Protein AF-A0A3C0UAW3-F1 (afdb_monomer_lite)

Structure (mmCIF, N/CA/C/O backbone):
data_AF-A0A3C0UAW3-F1
#
_entry.id   AF-A0A3C0UAW3-F1
#
loop_
_atom_site.group_PDB
_atom_site.id
_atom_site.type_symbol
_atom_site.label_atom_id
_atom_site.label_alt_id
_atom_site.label_comp_id
_atom_site.label_asym_id
_atom_site.label_entity_id
_atom_site.label_seq_id
_atom_site.pdbx_PDB_ins_code
_atom_site.Cartn_x
_atom_site.Cartn_y
_atom_site.Cartn_z
_atom_site.occupancy
_atom_site.B_iso_or_equiv
_atom_site.auth_seq_id
_atom_site.auth_comp_id
_atom_site.auth_asym_id
_atom_site.auth_atom_id
_atom_site.pdbx_PDB_model_num
ATOM 1 N N . PRO A 1 1 ? -1.128 -15.071 -11.058 1.00 87.25 1 PRO A N 1
ATOM 2 C CA . PRO A 1 1 ? -0.687 -14.718 -9.686 1.00 87.25 1 PRO A CA 1
ATOM 3 C C . PRO A 1 1 ? 0.790 -14.318 -9.731 1.00 87.25 1 PRO A C 1
ATOM 5 O O . PRO A 1 1 ? 1.499 -14.846 -10.584 1.00 87.25 1 PRO A O 1
ATOM 8 N N . LEU A 1 2 ? 1.232 -13.378 -8.890 1.00 90.88 2 LEU A N 1
ATOM 9 C CA . LEU A 1 2 ? 2.586 -12.819 -8.939 1.00 90.88 2 LEU A CA 1
ATOM 10 C C . LEU A 1 2 ? 3.262 -12.911 -7.567 1.00 90.88 2 LEU A C 1
ATOM 12 O O . LEU A 1 2 ? 2.786 -12.301 -6.618 1.00 90.88 2 LEU A O 1
ATOM 16 N N . GLN A 1 3 ? 4.352 -13.674 -7.481 1.00 95.44 3 GLN A N 1
ATOM 17 C CA . GLN A 1 3 ? 5.133 -13.875 -6.259 1.00 95.44 3 GLN A CA 1
ATOM 18 C C . GLN A 1 3 ? 6.208 -12.792 -6.096 1.00 95.44 3 GLN A C 1
ATOM 20 O O . GLN A 1 3 ? 6.799 -12.339 -7.075 1.00 95.44 3 GLN A O 1
ATOM 25 N N . GLY A 1 4 ? 6.529 -12.440 -4.849 1.00 94.06 4 GLY A N 1
ATOM 26 C CA . GLY A 1 4 ? 7.709 -11.635 -4.514 1.00 94.06 4 GLY A CA 1
ATOM 27 C C . GLY A 1 4 ? 7.480 -10.127 -4.379 1.00 94.06 4 GLY A C 1
ATOM 28 O O . GLY A 1 4 ? 8.418 -9.419 -4.017 1.00 94.06 4 GLY A O 1
ATOM 29 N N . ALA A 1 5 ? 6.257 -9.638 -4.595 1.00 94.12 5 ALA A N 1
ATOM 30 C CA . ALA A 1 5 ? 5.854 -8.277 -4.229 1.00 94.12 5 ALA A CA 1
ATOM 31 C C . ALA A 1 5 ? 5.741 -8.182 -2.705 1.00 94.12 5 ALA A C 1
ATOM 33 O O . ALA A 1 5 ? 5.042 -9.006 -2.108 1.00 94.12 5 ALA A O 1
ATOM 34 N N . THR A 1 6 ? 6.382 -7.199 -2.076 1.00 95.00 6 THR A N 1
ATOM 35 C CA . THR A 1 6 ? 6.258 -6.948 -0.633 1.00 95.00 6 THR A CA 1
ATOM 36 C C . THR A 1 6 ? 5.399 -5.723 -0.389 1.00 95.00 6 THR A C 1
ATOM 38 O O . THR A 1 6 ? 5.645 -4.654 -0.946 1.00 95.00 6 THR A O 1
ATOM 41 N N . PHE A 1 7 ? 4.426 -5.882 0.502 1.00 95.44 7 PHE A N 1
ATOM 42 C CA . PHE A 1 7 ? 3.576 -4.810 0.984 1.00 95.44 7 PHE A CA 1
ATOM 43 C C . PHE A 1 7 ? 3.812 -4.584 2.471 1.00 95.44 7 PHE A C 1
ATOM 45 O O . PHE A 1 7 ? 3.969 -5.540 3.230 1.00 95.44 7 PHE A O 1
ATOM 52 N N . THR A 1 8 ? 3.785 -3.330 2.895 1.00 95.56 8 THR A N 1
ATOM 53 C CA . THR A 1 8 ? 3.832 -2.924 4.300 1.00 95.56 8 THR A CA 1
ATOM 54 C C . THR A 1 8 ? 2.525 -2.235 4.656 1.00 95.56 8 THR A C 1
ATOM 56 O O . THR A 1 8 ? 2.030 -1.400 3.896 1.00 95.56 8 THR A O 1
ATOM 59 N N . LEU A 1 9 ? 1.953 -2.604 5.800 1.00 96.75 9 LEU A N 1
ATOM 60 C CA . LEU A 1 9 ? 0.720 -2.017 6.308 1.00 96.75 9 LEU A CA 1
ATOM 61 C C . LEU A 1 9 ? 1.043 -1.073 7.464 1.00 96.75 9 LEU A C 1
ATOM 63 O O . LEU A 1 9 ? 1.718 -1.461 8.414 1.00 96.75 9 LEU A O 1
ATOM 67 N N . TYR A 1 10 ? 0.521 0.144 7.410 1.00 95.94 10 TYR A N 1
ATOM 68 C CA . TYR A 1 10 ? 0.622 1.135 8.474 1.00 95.94 10 TYR A CA 1
ATOM 69 C C . TYR A 1 10 ? -0.767 1.424 9.032 1.00 95.94 10 TYR A C 1
ATOM 71 O O . TYR A 1 10 ? -1.730 1.512 8.276 1.00 95.94 10 TYR A O 1
ATOM 79 N N . GLN A 1 11 ? -0.877 1.582 10.345 1.00 96.25 11 GLN A N 1
ATOM 80 C CA . GLN A 1 11 ? -2.103 1.968 11.036 1.00 96.25 11 GLN A CA 1
ATOM 81 C C . GLN A 1 11 ? -2.014 3.438 11.443 1.00 96.25 11 GLN A C 1
ATOM 83 O O . GLN A 1 11 ? -1.003 3.856 12.013 1.00 96.25 11 GLN A O 1
ATOM 88 N N . ALA A 1 12 ? -3.060 4.208 11.153 1.00 96.25 12 ALA A N 1
ATOM 89 C CA . ALA A 1 12 ? -3.165 5.589 11.600 1.00 96.25 12 ALA A CA 1
ATOM 90 C C . ALA A 1 12 ? -3.316 5.635 13.128 1.00 96.25 12 ALA A C 1
ATOM 92 O O . ALA A 1 12 ? -4.069 4.848 13.706 1.00 96.25 12 ALA A O 1
ATOM 93 N N . THR A 1 13 ? -2.613 6.557 13.775 1.00 94.88 13 THR A N 1
ATOM 94 C CA . THR A 1 13 ? -2.757 6.846 15.206 1.00 94.88 13 THR A CA 1
ATOM 95 C C . THR A 1 13 ? -3.794 7.950 15.429 1.00 94.88 13 THR A C 1
ATOM 97 O O . THR A 1 13 ? -4.236 8.609 14.485 1.00 94.88 13 THR A O 1
ATOM 100 N N . ASP A 1 14 ? -4.121 8.224 16.692 1.00 93.69 14 ASP A N 1
ATOM 101 C CA . ASP A 1 14 ? -5.009 9.333 17.070 1.00 93.69 14 ASP A CA 1
ATOM 102 C C . ASP A 1 14 ? -4.453 10.717 16.689 1.00 93.69 14 ASP A C 1
ATOM 104 O O . ASP A 1 14 ? -5.196 11.694 16.625 1.00 93.69 14 ASP A O 1
ATOM 108 N N . ALA A 1 15 ? -3.148 10.818 16.413 1.00 93.44 15 ALA A N 1
ATOM 109 C CA . ALA A 1 15 ? -2.528 12.050 15.937 1.00 93.44 15 ALA A CA 1
ATOM 110 C C . ALA A 1 15 ? -2.719 12.283 14.427 1.00 93.44 15 ALA A C 1
ATOM 112 O O . ALA A 1 15 ? -2.449 13.386 13.956 1.00 93.44 15 ALA A O 1
ATOM 113 N N . CYS A 1 16 ? -3.160 11.272 13.668 1.00 93.62 16 CYS A N 1
ATOM 114 C CA . CYS A 1 16 ? -3.371 11.378 12.227 1.00 93.62 16 CYS A CA 1
ATOM 115 C C . CYS A 1 16 ? -4.748 11.980 11.918 1.00 93.62 16 CYS A C 1
ATOM 117 O O . CYS A 1 16 ? -5.787 11.310 11.967 1.00 93.62 16 CYS A O 1
ATOM 119 N N . ASP A 1 17 ? -4.747 13.261 11.568 1.00 94.12 17 ASP A N 1
ATOM 120 C CA . ASP A 1 17 ? -5.926 13.988 11.112 1.00 94.12 17 ASP A CA 1
ATOM 121 C C . ASP A 1 17 ? -6.300 13.656 9.649 1.00 94.12 17 ASP A C 1
ATOM 123 O O . ASP A 1 17 ? -5.778 12.731 9.018 1.00 94.12 17 ASP A O 1
ATOM 127 N N . SER A 1 18 ? -7.260 14.394 9.091 1.00 91.62 18 SER A N 1
ATOM 128 C CA . SER A 1 18 ? -7.692 14.215 7.701 1.00 91.62 18 SER A CA 1
ATOM 129 C C . SER A 1 18 ? -6.594 14.536 6.684 1.00 91.62 18 SER A C 1
ATOM 131 O O . SER A 1 18 ? -6.521 13.869 5.651 1.00 91.62 18 SER A O 1
ATOM 133 N N . ALA A 1 19 ? -5.727 15.511 6.969 1.00 91.56 19 ALA A N 1
ATOM 134 C CA . ALA A 1 19 ? -4.623 15.876 6.089 1.00 91.56 19 ALA A CA 1
ATOM 135 C C . ALA A 1 19 ? -3.580 14.752 6.035 1.00 91.56 19 ALA A C 1
ATOM 137 O O . ALA A 1 19 ? -3.178 14.329 4.949 1.00 91.56 19 ALA A O 1
ATOM 138 N N . CYS A 1 20 ? -3.229 14.196 7.195 1.00 91.00 20 CYS A N 1
ATOM 139 C CA . CYS A 1 20 ? -2.370 13.024 7.312 1.00 91.00 20 CYS A CA 1
ATOM 140 C C . CYS A 1 20 ? -2.910 11.818 6.521 1.00 91.00 20 CYS A C 1
ATOM 142 O O . CYS A 1 20 ? -2.163 11.178 5.778 1.00 91.00 20 CYS A O 1
ATOM 144 N N . LYS A 1 21 ? -4.215 11.525 6.617 1.00 92.06 21 LYS A N 1
ATOM 145 C CA . LYS A 1 21 ? -4.853 10.408 5.887 1.00 92.06 21 LYS A CA 1
ATOM 146 C C . LYS A 1 21 ? -4.898 10.623 4.372 1.00 92.06 21 LYS A C 1
ATOM 148 O O . LYS A 1 21 ? -4.935 9.648 3.624 1.00 92.06 21 LYS A O 1
ATOM 153 N N . ALA A 1 22 ? -4.894 11.870 3.908 1.00 91.50 22 ALA A N 1
ATOM 154 C CA . ALA A 1 22 ? -4.894 12.197 2.484 1.00 91.50 22 ALA A CA 1
ATOM 155 C C . ALA A 1 22 ? -3.494 12.129 1.847 1.00 91.50 22 ALA A C 1
ATOM 157 O O . ALA A 1 22 ? -3.387 11.877 0.647 1.00 91.50 22 ALA A O 1
ATOM 158 N N . ALA A 1 23 ? -2.434 12.343 2.631 1.00 91.38 23 ALA A N 1
ATOM 159 C CA . ALA A 1 23 ? -1.058 12.394 2.146 1.00 91.38 23 ALA A CA 1
ATOM 160 C C . ALA A 1 23 ? -0.410 10.996 2.028 1.00 91.38 23 ALA A C 1
ATOM 162 O O . ALA A 1 23 ? -0.796 10.071 2.751 1.00 91.38 23 ALA A O 1
ATOM 163 N N . PRO A 1 24 ? 0.583 10.804 1.138 1.00 91.25 24 PRO A N 1
ATOM 164 C CA . PRO A 1 24 ? 1.440 9.616 1.118 1.00 91.25 24 PRO A CA 1
ATOM 165 C C . PRO A 1 24 ? 2.198 9.436 2.441 1.00 91.25 24 PRO A C 1
ATOM 167 O O . PRO A 1 24 ? 2.669 10.411 3.021 1.00 91.25 24 PRO A O 1
ATOM 170 N N . VAL A 1 25 ? 2.349 8.192 2.899 1.00 90.94 25 VAL A N 1
ATOM 171 C CA . VAL A 1 25 ? 3.246 7.867 4.018 1.00 90.94 25 VAL A CA 1
ATOM 172 C C . VAL A 1 25 ? 4.683 7.916 3.518 1.00 90.94 25 VAL A C 1
ATOM 174 O O . VAL A 1 25 ? 4.994 7.353 2.465 1.00 90.94 25 VAL A O 1
ATOM 177 N N . ASP A 1 26 ? 5.558 8.557 4.289 1.00 87.19 26 ASP A N 1
ATOM 178 C CA . ASP A 1 26 ? 6.998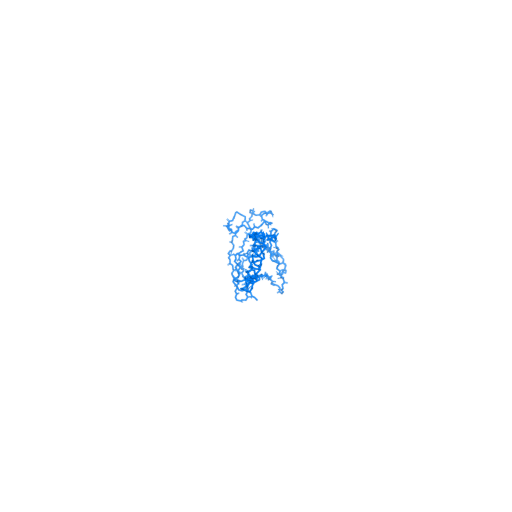 8.494 4.073 1.00 87.19 26 ASP A CA 1
ATOM 179 C C . ASP A 1 26 ? 7.537 7.145 4.569 1.00 87.19 26 ASP A C 1
ATOM 181 O O . ASP A 1 26 ? 7.668 6.895 5.766 1.00 87.19 26 ASP A O 1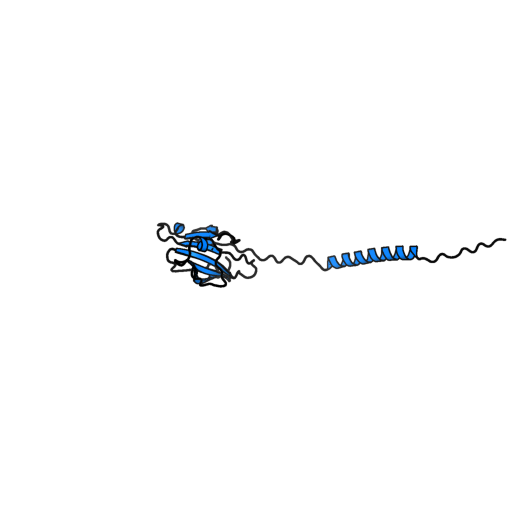
ATOM 185 N N . THR A 1 27 ? 7.865 6.253 3.636 1.00 83.56 27 THR A N 1
ATOM 186 C CA . THR A 1 27 ? 8.378 4.915 3.958 1.00 83.56 27 THR A CA 1
ATOM 187 C C . THR A 1 27 ? 9.790 4.920 4.542 1.00 83.56 27 THR A C 1
ATOM 189 O O . THR A 1 27 ? 10.220 3.893 5.064 1.00 83.56 27 THR A O 1
ATOM 192 N N . SER A 1 28 ? 10.523 6.036 4.459 1.00 81.88 28 SER A N 1
ATOM 193 C CA . SER A 1 28 ? 11.838 6.170 5.098 1.00 81.88 28 SER A CA 1
ATOM 194 C C . SER A 1 28 ? 11.733 6.367 6.615 1.00 81.88 28 SER A C 1
ATOM 196 O O . SER A 1 28 ? 12.669 6.034 7.342 1.00 81.88 28 SER A O 1
ATOM 198 N N . ASN A 1 29 ? 10.569 6.818 7.099 1.00 76.31 29 ASN A N 1
ATOM 199 C CA . ASN A 1 29 ? 10.257 6.964 8.515 1.00 76.31 29 ASN A CA 1
ATOM 200 C C . ASN A 1 29 ? 8.979 6.178 8.882 1.00 76.31 29 ASN A C 1
ATOM 202 O O . ASN A 1 29 ? 7.891 6.747 8.969 1.00 76.31 29 ASN A O 1
ATOM 206 N N . PRO A 1 30 ? 9.089 4.855 9.105 1.00 64.69 30 PRO A N 1
ATOM 207 C CA . PRO A 1 30 ? 7.934 3.961 9.210 1.00 64.69 30 PRO A CA 1
ATOM 208 C C . PRO A 1 30 ? 7.122 4.088 10.511 1.00 64.69 30 PRO A C 1
ATOM 210 O O . PRO A 1 30 ? 6.069 3.455 10.627 1.00 64.69 30 PRO A O 1
ATOM 213 N N . SER A 1 31 ? 7.608 4.872 11.475 1.00 70.38 31 SER A N 1
ATOM 214 C CA . SER A 1 31 ? 6.934 5.155 12.742 1.00 70.38 31 SER A CA 1
ATOM 215 C C . SER A 1 31 ? 6.974 6.657 12.998 1.00 70.38 31 SER A C 1
ATOM 217 O O . SER A 1 31 ? 7.809 7.154 13.756 1.00 70.38 31 SER A O 1
ATOM 219 N N . SER A 1 32 ? 6.088 7.388 12.325 1.00 82.12 32 SER A N 1
ATOM 220 C CA . SER A 1 32 ? 5.844 8.790 12.654 1.00 82.12 32 SER A CA 1
ATOM 221 C C . SER A 1 32 ? 4.881 8.881 13.840 1.00 82.12 32 SER A C 1
ATOM 223 O O . SER A 1 32 ? 4.335 7.882 14.312 1.00 82.12 32 SER A O 1
ATOM 225 N N . LYS A 1 33 ? 4.640 10.094 14.334 1.00 87.62 33 LYS A N 1
ATOM 226 C CA . LYS A 1 33 ? 3.619 10.320 15.363 1.00 87.62 33 LYS A CA 1
ATOM 227 C C . LYS A 1 33 ? 2.231 9.865 14.878 1.00 87.62 33 LYS A C 1
ATOM 229 O O . LYS A 1 33 ? 1.408 9.440 15.683 1.00 87.62 33 LYS A O 1
ATOM 234 N N . GLU A 1 34 ? 1.990 9.940 13.575 1.00 93.44 34 GLU A N 1
ATOM 235 C CA . GLU A 1 34 ? 0.713 9.712 12.905 1.00 93.44 34 GLU A CA 1
ATOM 236 C C . GLU A 1 34 ? 0.523 8.284 12.371 1.00 93.44 34 GLU A C 1
ATOM 238 O O . GLU A 1 34 ? -0.614 7.839 12.220 1.00 93.44 34 GLU A O 1
ATOM 243 N N . TRP A 1 35 ? 1.605 7.550 12.097 1.00 94.44 35 TRP A N 1
ATOM 244 C CA . TRP A 1 35 ? 1.547 6.212 11.504 1.00 94.44 35 TRP A CA 1
ATOM 245 C C . TRP A 1 35 ? 2.403 5.211 12.269 1.00 94.44 35 TRP A C 1
ATOM 247 O O . TRP A 1 35 ? 3.577 5.452 12.528 1.00 94.44 35 TRP A O 1
ATOM 257 N N . THR A 1 36 ? 1.829 4.045 12.564 1.00 93.19 36 THR A N 1
ATOM 258 C CA . THR A 1 36 ? 2.545 2.902 13.148 1.00 93.19 36 THR A CA 1
ATOM 259 C C . THR A 1 36 ? 2.608 1.750 12.153 1.00 93.19 36 THR A C 1
ATOM 261 O O . THR A 1 36 ? 1.567 1.270 11.702 1.00 93.19 36 THR A O 1
ATOM 264 N N . SER A 1 37 ? 3.804 1.247 11.841 1.00 93.94 37 SER A N 1
ATOM 265 C CA . SER A 1 37 ? 3.947 0.032 11.029 1.00 93.94 37 SER A CA 1
ATOM 266 C C . SER A 1 37 ? 3.361 -1.202 11.732 1.00 93.94 37 SER A C 1
ATOM 268 O O . SER A 1 37 ? 3.660 -1.484 12.893 1.00 93.94 37 SER A O 1
ATOM 270 N N . LYS A 1 38 ? 2.535 -1.962 11.010 1.00 94.62 38 LYS A N 1
ATOM 271 C CA . LYS A 1 38 ? 1.958 -3.255 11.421 1.00 94.62 38 LYS A CA 1
ATOM 272 C C . LYS A 1 38 ? 2.712 -4.449 10.836 1.00 94.62 38 LYS A C 1
ATOM 274 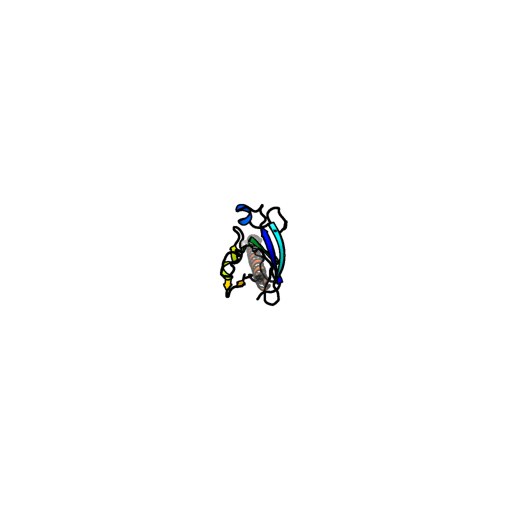O O . LYS A 1 38 ? 2.305 -5.587 11.048 1.00 94.62 38 LYS A O 1
ATOM 279 N N . GLY A 1 39 ? 3.812 -4.192 10.130 1.00 93.94 39 GLY A N 1
ATOM 280 C CA . GLY A 1 39 ? 4.654 -5.206 9.509 1.00 93.94 39 GLY A CA 1
ATOM 281 C C . GLY A 1 39 ? 4.473 -5.311 7.997 1.00 93.94 39 GLY A C 1
ATOM 282 O O . GLY A 1 39 ? 3.682 -4.596 7.376 1.00 93.94 39 GLY A O 1
ATOM 283 N N . SER A 1 40 ? 5.252 -6.220 7.414 1.00 96.00 40 SER A N 1
ATOM 284 C CA . SER A 1 40 ? 5.319 -6.454 5.974 1.00 96.00 40 SER A CA 1
ATOM 285 C C . SER A 1 40 ? 4.917 -7.882 5.626 1.00 96.00 40 SER A C 1
ATOM 287 O O . SER A 1 40 ? 5.210 -8.817 6.369 1.00 96.00 40 SER A O 1
ATOM 289 N N . SER A 1 41 ? 4.295 -8.050 4.465 1.00 97.25 41 SER A N 1
ATOM 290 C CA . SER A 1 41 ? 3.878 -9.334 3.908 1.00 97.25 41 SER A CA 1
ATOM 291 C C . SER A 1 41 ? 4.352 -9.418 2.460 1.00 97.25 41 SER A C 1
ATOM 293 O O . SER A 1 41 ? 4.169 -8.475 1.691 1.00 97.25 41 SER A O 1
ATOM 295 N N . THR A 1 42 ? 5.001 -10.522 2.092 1.00 96.81 42 THR A N 1
ATOM 296 C CA . THR A 1 42 ? 5.451 -10.765 0.713 1.00 96.81 42 THR A CA 1
ATOM 297 C C . THR A 1 42 ? 4.524 -11.769 0.053 1.00 96.81 42 THR A C 1
ATOM 299 O O . THR A 1 42 ? 4.185 -12.780 0.664 1.00 96.81 42 THR A O 1
ATOM 302 N N . SER A 1 43 ? 4.118 -11.477 -1.179 1.00 96.25 43 SER A N 1
ATOM 303 C CA . SER A 1 43 ? 3.235 -12.336 -1.962 1.00 96.25 43 SER A CA 1
ATOM 304 C C . SER A 1 43 ? 3.852 -13.717 -2.156 1.00 96.25 43 SER A C 1
ATOM 306 O O . SER A 1 43 ? 5.013 -13.849 -2.557 1.00 96.25 43 SER A O 1
ATOM 308 N N . ASP A 1 44 ? 3.062 -14.738 -1.831 1.00 95.94 44 ASP A N 1
ATOM 309 C CA . ASP A 1 44 ? 3.418 -16.150 -1.960 1.00 95.94 44 ASP A CA 1
ATOM 310 C C . ASP A 1 44 ? 3.349 -16.636 -3.424 1.00 95.94 44 ASP A C 1
ATOM 312 O O . ASP A 1 44 ? 3.149 -15.854 -4.354 1.00 95.94 44 ASP A O 1
ATOM 316 N N . ALA A 1 45 ? 3.539 -17.941 -3.648 1.00 95.56 45 ALA A N 1
ATOM 317 C CA . ALA A 1 45 ? 3.454 -18.545 -4.982 1.00 95.56 45 ALA A CA 1
ATOM 318 C C . ALA A 1 45 ? 2.065 -18.377 -5.637 1.00 95.56 45 ALA A C 1
ATOM 320 O O . ALA A 1 45 ? 1.958 -18.353 -6.863 1.00 95.56 45 ALA A O 1
ATOM 321 N N . ASP A 1 46 ? 1.016 -18.187 -4.831 1.00 94.00 46 ASP A N 1
ATOM 322 C CA . ASP A 1 46 ? -0.340 -17.883 -5.296 1.00 94.00 46 ASP A CA 1
ATOM 323 C C . ASP A 1 46 ? -0.568 -16.373 -5.486 1.00 94.00 46 ASP A C 1
ATOM 325 O O . ASP A 1 46 ? -1.674 -15.946 -5.825 1.00 94.00 46 ASP A O 1
ATOM 329 N N . GLY A 1 47 ? 0.464 -15.550 -5.292 1.00 92.75 47 GLY A N 1
ATOM 330 C CA . GLY A 1 47 ? 0.415 -14.098 -5.407 1.00 92.75 47 GLY A CA 1
ATOM 331 C C . GLY A 1 47 ? -0.367 -13.408 -4.294 1.00 92.75 47 GLY A C 1
ATOM 332 O O . GLY A 1 47 ? -0.874 -12.306 -4.500 1.00 92.75 47 GLY A O 1
ATOM 333 N N . LYS A 1 48 ? -0.514 -14.049 -3.130 1.00 93.75 48 LYS A N 1
ATOM 334 C CA . LYS A 1 48 ? -1.340 -13.546 -2.027 1.00 93.75 48 LYS A CA 1
ATOM 335 C C . LYS A 1 48 ? -0.486 -12.947 -0.923 1.00 93.75 48 LYS A C 1
ATOM 337 O O . LYS A 1 48 ? 0.471 -13.561 -0.461 1.00 93.75 48 LYS A O 1
ATOM 342 N N . VAL A 1 49 ? -0.899 -11.778 -0.442 1.00 94.50 49 VAL A N 1
ATOM 343 C CA . VAL A 1 49 ? -0.424 -11.178 0.811 1.00 94.50 49 VAL A CA 1
ATOM 344 C C . VAL A 1 49 ? -1.507 -11.280 1.875 1.00 94.50 49 VAL A C 1
ATOM 346 O O . VAL A 1 49 ? -2.697 -11.251 1.561 1.00 94.50 49 VAL A O 1
ATOM 349 N N . ARG A 1 50 ? -1.107 -11.439 3.138 1.00 93.62 50 ARG A N 1
ATOM 350 C CA . ARG A 1 50 ? -2.039 -11.591 4.264 1.00 93.62 50 ARG A CA 1
ATOM 351 C C . ARG A 1 50 ? -1.605 -10.728 5.440 1.00 93.62 50 ARG A C 1
ATOM 353 O O . ARG A 1 50 ? -0.442 -10.769 5.839 1.00 93.62 50 ARG A O 1
ATOM 360 N N . PHE A 1 51 ? -2.574 -10.007 5.990 1.00 94.81 51 PHE A N 1
ATOM 361 C CA . PHE A 1 51 ? -2.505 -9.300 7.263 1.00 94.81 51 PHE A CA 1
ATOM 362 C C . PHE A 1 51 ? -3.695 -9.775 8.099 1.00 94.81 51 PHE A C 1
ATOM 364 O O . PHE A 1 51 ? -4.818 -9.818 7.597 1.00 94.81 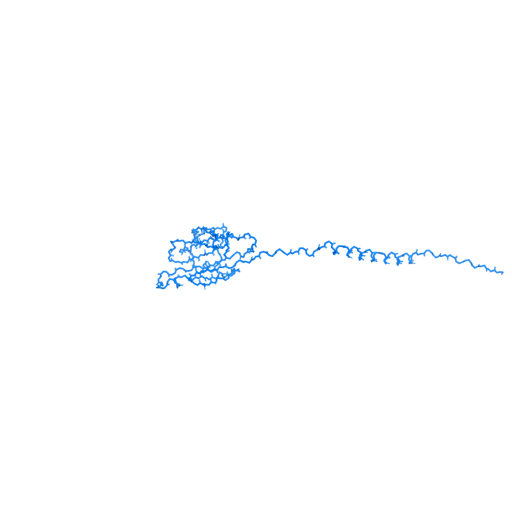51 PHE A O 1
ATOM 371 N N . THR A 1 52 ? -3.450 -10.191 9.337 1.00 93.06 52 THR A N 1
ATOM 372 C CA . THR A 1 52 ? -4.457 -10.811 10.209 1.00 93.06 52 THR A CA 1
ATOM 373 C C . THR A 1 52 ? -4.663 -9.983 11.469 1.00 93.06 52 THR A C 1
ATOM 375 O O . THR A 1 52 ? -3.815 -9.166 11.817 1.00 93.06 52 THR A O 1
ATOM 378 N N . GLU A 1 53 ? -5.790 -10.212 12.151 1.00 91.25 53 GLU A N 1
ATOM 379 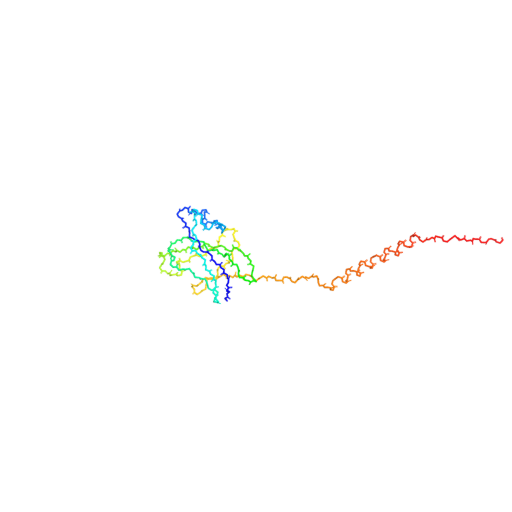C CA . GLU A 1 53 ? -6.086 -9.612 13.464 1.00 91.25 53 GLU A CA 1
ATOM 380 C C . GLU A 1 53 ? -6.068 -8.073 13.452 1.00 91.25 53 GLU A C 1
ATOM 382 O O . GLU A 1 53 ? -5.616 -7.417 14.391 1.00 91.25 53 GLU A O 1
ATOM 387 N N . LEU A 1 54 ? -6.562 -7.483 12.361 1.00 94.25 54 LEU A N 1
ATOM 388 C CA . LEU A 1 54 ? -6.659 -6.036 12.226 1.00 94.25 54 LEU A CA 1
ATOM 389 C C . LEU A 1 54 ? -7.939 -5.526 12.908 1.00 94.25 54 LEU A C 1
ATOM 391 O O . LEU A 1 54 ? -9.033 -5.935 12.508 1.00 94.25 54 LEU A O 1
ATOM 395 N N . PRO A 1 55 ? -7.840 -4.643 13.920 1.00 95.44 55 PRO A N 1
ATOM 396 C CA . PRO A 1 55 ? -9.012 -3.966 14.462 1.00 95.44 55 PRO A CA 1
ATOM 397 C C . PRO A 1 55 ? -9.625 -2.995 13.438 1.00 95.44 55 PRO A C 1
ATOM 399 O O . PRO A 1 55 ? -9.023 -2.670 12.416 1.00 95.44 55 PRO A O 1
ATOM 402 N N . GLY A 1 56 ? -10.830 -2.501 13.729 1.00 96.75 56 GLY A N 1
ATOM 403 C CA . GLY A 1 56 ? -11.431 -1.428 12.938 1.00 96.75 56 GLY A CA 1
ATOM 404 C C . GLY A 1 56 ? -10.580 -0.155 12.991 1.00 96.75 56 GLY A C 1
ATOM 405 O O . GLY A 1 56 ? -10.043 0.191 14.045 1.00 96.75 56 GLY A O 1
ATOM 406 N N . GLY A 1 57 ? -10.444 0.539 11.861 1.00 96.75 57 GLY A N 1
ATOM 407 C CA . GLY A 1 57 ? -9.628 1.748 11.773 1.00 96.75 57 GLY A CA 1
ATOM 408 C C . GLY A 1 57 ? -9.196 2.126 10.358 1.00 96.75 57 GLY A C 1
ATOM 409 O O . GLY A 1 57 ? -9.656 1.563 9.364 1.00 96.75 57 GLY A O 1
ATOM 410 N N . HIS A 1 58 ? -8.290 3.103 10.286 1.00 97.75 58 HIS A N 1
ATOM 411 C CA . HIS A 1 58 ? -7.700 3.585 9.039 1.00 97.75 58 HIS A CA 1
ATOM 412 C C . HIS A 1 58 ? -6.266 3.091 8.894 1.00 97.75 58 HIS A C 1
ATOM 414 O O . HIS A 1 58 ? -5.455 3.188 9.819 1.00 97.75 58 HIS A O 1
ATOM 420 N N . TYR A 1 59 ? -5.951 2.623 7.697 1.00 97.44 59 TYR A N 1
ATOM 421 C CA . TYR A 1 59 ? -4.672 2.039 7.361 1.00 97.44 59 TYR A CA 1
ATOM 422 C C . TYR A 1 59 ? -4.143 2.598 6.048 1.00 97.44 59 TYR A C 1
ATOM 424 O O . TYR A 1 59 ? -4.886 3.097 5.197 1.00 97.44 59 TYR A O 1
ATOM 432 N N . ARG A 1 60 ? -2.833 2.456 5.877 1.00 96.50 60 ARG A N 1
ATOM 433 C CA . ARG A 1 60 ? -2.130 2.691 4.629 1.00 96.50 60 ARG A CA 1
ATOM 434 C C . ARG A 1 60 ? -1.427 1.411 4.208 1.00 96.50 60 ARG A C 1
ATOM 436 O O . ARG A 1 60 ? -0.553 0.923 4.919 1.00 96.50 60 ARG A O 1
ATOM 443 N N . LEU A 1 61 ? -1.800 0.883 3.051 1.00 96.38 61 LEU A N 1
ATOM 444 C CA . LEU A 1 61 ? -1.091 -0.208 2.395 1.00 96.38 61 LEU A CA 1
ATOM 445 C C . LEU A 1 61 ? -0.081 0.390 1.413 1.00 96.38 61 LEU A C 1
ATOM 447 O O . LEU A 1 61 ? -0.447 1.251 0.613 1.00 96.38 61 LEU A O 1
ATOM 451 N N . VAL A 1 62 ? 1.174 -0.048 1.478 1.00 94.56 62 VAL A N 1
ATOM 452 C CA . VAL A 1 62 ? 2.256 0.442 0.615 1.00 94.56 62 VAL A CA 1
ATOM 453 C C . VAL A 1 62 ? 2.971 -0.731 -0.031 1.00 94.56 62 VAL A C 1
ATOM 455 O O . VAL A 1 62 ? 3.400 -1.640 0.675 1.00 94.56 62 VAL A O 1
ATOM 458 N N . GLU A 1 63 ? 3.139 -0.706 -1.350 1.00 93.44 63 GLU A N 1
ATOM 459 C CA . GLU A 1 63 ? 4.017 -1.648 -2.048 1.00 93.44 63 GLU A CA 1
ATOM 460 C C . GLU A 1 63 ? 5.476 -1.199 -1.869 1.00 93.44 63 GLU A C 1
ATOM 462 O O . GLU A 1 63 ? 5.940 -0.251 -2.503 1.00 93.44 63 GLU A O 1
ATOM 467 N N . THR A 1 64 ? 6.199 -1.842 -0.952 1.00 92.56 64 THR A N 1
ATOM 468 C CA . THR A 1 64 ? 7.570 -1.461 -0.572 1.00 92.56 64 THR A CA 1
ATOM 469 C C . THR A 1 64 ? 8.640 -2.170 -1.390 1.00 92.56 64 THR A C 1
ATOM 471 O O . THR A 1 64 ? 9.770 -1.687 -1.470 1.00 92.56 64 THR A O 1
ATOM 474 N N . LYS A 1 65 ? 8.298 -3.289 -2.033 1.00 91.56 65 LYS A N 1
ATOM 475 C CA . LYS A 1 65 ? 9.180 -3.989 -2.966 1.00 91.56 65 LYS A CA 1
ATOM 476 C C . LYS A 1 65 ? 8.375 -4.521 -4.137 1.00 91.56 65 LYS A C 1
ATOM 478 O O . LYS A 1 65 ? 7.440 -5.293 -3.933 1.00 91.56 65 LYS A O 1
ATOM 483 N N . VAL A 1 66 ? 8.795 -4.168 -5.347 1.00 90.69 66 VAL A N 1
ATOM 484 C CA . VAL A 1 66 ? 8.230 -4.755 -6.560 1.00 90.69 66 VAL A CA 1
ATOM 485 C C . VAL A 1 66 ? 8.867 -6.112 -6.887 1.00 90.69 66 VAL A C 1
ATOM 487 O O . VAL A 1 66 ? 10.042 -6.333 -6.572 1.00 90.69 66 VAL A O 1
ATOM 490 N N . PRO A 1 67 ? 8.116 -7.027 -7.518 1.00 91.06 67 PRO A N 1
ATOM 491 C CA . PRO A 1 67 ? 8.647 -8.272 -8.068 1.00 91.06 67 PRO A CA 1
ATOM 492 C C . PRO A 1 67 ? 9.713 -8.041 -9.141 1.00 91.06 67 PRO A C 1
ATOM 494 O O . PRO A 1 67 ? 9.738 -7.010 -9.813 1.00 91.06 67 PRO A O 1
ATOM 497 N N . GLU A 1 68 ? 10.562 -9.044 -9.350 1.00 90.19 68 GLU A N 1
ATOM 498 C CA . GLU A 1 68 ? 11.583 -9.012 -10.399 1.00 90.19 68 GLU A CA 1
ATOM 499 C C . GLU A 1 68 ? 10.954 -8.926 -11.799 1.00 90.19 68 GLU A C 1
ATOM 501 O O . GLU A 1 68 ? 10.030 -9.673 -12.123 1.00 90.19 68 GLU A O 1
ATOM 506 N N . GLY A 1 69 ? 11.475 -8.026 -12.640 1.00 90.56 69 GLY A N 1
ATOM 507 C CA . GLY A 1 69 ? 11.000 -7.829 -14.012 1.00 90.56 69 GLY A CA 1
ATOM 508 C C . GLY A 1 69 ? 9.721 -6.996 -14.128 1.00 90.56 69 GLY A C 1
ATOM 509 O O . GLY A 1 69 ? 9.068 -7.048 -15.170 1.00 90.56 69 GLY A O 1
ATOM 510 N N . TYR A 1 70 ? 9.357 -6.239 -13.088 1.00 91.50 70 TYR A N 1
ATOM 511 C CA . TYR A 1 70 ? 8.210 -5.329 -13.076 1.00 91.50 70 TYR A CA 1
ATOM 512 C C . TYR A 1 70 ? 8.625 -3.896 -12.730 1.00 91.50 70 TYR A C 1
ATOM 514 O O . TYR A 1 70 ? 9.604 -3.654 -12.029 1.00 91.50 70 TYR A O 1
ATOM 522 N N . VAL A 1 71 ? 7.846 -2.935 -13.223 1.00 89.19 71 VAL A N 1
ATOM 523 C CA . VAL A 1 71 ? 8.061 -1.501 -13.018 1.00 89.19 71 VAL A CA 1
ATOM 524 C C . VAL A 1 71 ? 7.653 -1.088 -11.606 1.00 89.19 71 VAL A C 1
ATOM 526 O O . VAL A 1 71 ? 6.580 -1.447 -11.119 1.00 89.19 71 VAL A O 1
ATOM 529 N N . GLN A 1 72 ? 8.491 -0.265 -10.977 1.00 83.88 72 GLN A N 1
ATOM 530 C CA . GLN A 1 72 ? 8.220 0.337 -9.678 1.00 83.88 72 GLN A CA 1
ATOM 531 C C . GLN A 1 72 ? 7.271 1.533 -9.794 1.00 83.88 72 GLN A C 1
ATOM 533 O O . GLN A 1 72 ? 7.613 2.552 -10.388 1.00 83.88 72 GLN A O 1
ATOM 538 N N . VAL A 1 73 ? 6.083 1.411 -9.195 1.00 79.44 73 VAL A N 1
ATOM 539 C CA . VAL A 1 73 ? 5.025 2.443 -9.220 1.00 79.44 73 VAL A CA 1
ATOM 540 C C . VAL A 1 73 ? 4.774 3.105 -7.857 1.00 79.44 73 VAL A C 1
ATOM 542 O O . VAL A 1 73 ? 3.933 3.992 -7.762 1.00 79.44 73 VAL A O 1
ATOM 545 N N . HIS A 1 74 ? 5.524 2.719 -6.812 1.00 81.19 74 HIS A N 1
ATOM 546 C CA . HIS A 1 74 ? 5.406 3.242 -5.436 1.00 81.19 74 HIS A CA 1
ATOM 547 C C . HIS A 1 74 ? 3.948 3.356 -4.955 1.00 81.19 74 HIS A C 1
ATOM 549 O O . HIS A 1 74 ? 3.545 4.367 -4.374 1.00 81.19 74 HIS A O 1
ATOM 555 N N . GLY A 1 75 ? 3.146 2.323 -5.229 1.00 89.00 75 GLY A N 1
ATOM 556 C CA . GLY A 1 75 ? 1.715 2.339 -4.963 1.00 89.00 75 GLY A CA 1
ATOM 557 C C . GLY A 1 75 ? 1.400 2.469 -3.473 1.00 89.00 75 GLY A C 1
ATOM 558 O O . GLY A 1 75 ? 1.989 1.791 -2.626 1.00 89.00 75 GLY A O 1
ATOM 559 N N . GLN A 1 76 ? 0.447 3.348 -3.170 1.00 94.12 76 GLN A N 1
ATOM 560 C CA . GLN A 1 76 ? -0.089 3.573 -1.835 1.00 94.12 76 GLN A CA 1
ATOM 561 C C . GLN A 1 76 ? -1.618 3.634 -1.857 1.00 94.12 76 GLN A C 1
ATOM 563 O O . GLN A 1 76 ? -2.212 4.315 -2.702 1.00 94.12 76 GLN A O 1
ATOM 568 N N . TRP A 1 77 ? -2.252 2.966 -0.893 1.00 95.25 77 TRP A N 1
ATOM 569 C CA . TRP A 1 77 ? -3.708 2.872 -0.806 1.00 95.25 77 TRP A CA 1
ATOM 570 C C . TRP A 1 77 ? -4.211 3.060 0.615 1.00 95.25 77 TRP A C 1
ATOM 572 O O . TRP A 1 77 ? -3.709 2.444 1.557 1.00 95.25 77 TRP A O 1
ATOM 582 N N . ASN A 1 78 ? -5.240 3.884 0.761 1.00 95.44 78 ASN A N 1
ATOM 583 C CA . ASN A 1 78 ? -6.017 3.938 1.984 1.00 95.44 78 ASN A CA 1
ATOM 584 C C . ASN A 1 78 ? -6.811 2.644 2.107 1.00 95.44 78 ASN A C 1
ATOM 586 O O . ASN A 1 78 ? -7.459 2.229 1.149 1.00 95.44 78 ASN A O 1
ATOM 590 N N . VAL A 1 79 ? -6.763 2.035 3.284 1.00 95.69 79 VAL A N 1
ATOM 591 C CA . VAL A 1 79 ? -7.592 0.887 3.640 1.00 95.69 79 VAL A CA 1
ATOM 592 C C . VAL A 1 79 ? -8.394 1.280 4.873 1.00 95.69 79 VAL A C 1
ATOM 594 O O . VAL A 1 79 ? -7.821 1.616 5.909 1.00 95.69 79 VAL A O 1
ATOM 597 N N . VAL A 1 80 ? -9.716 1.276 4.764 1.00 95.88 80 VAL A N 1
ATOM 598 C CA . VAL A 1 80 ? -10.621 1.522 5.890 1.00 95.88 80 VAL A CA 1
ATOM 599 C C . VAL A 1 80 ? -11.260 0.201 6.274 1.00 95.88 80 VAL A C 1
ATOM 601 O O . VAL A 1 80 ? -11.819 -0.482 5.419 1.00 95.88 80 VAL A O 1
ATOM 604 N N . ILE A 1 81 ? -11.152 -0.154 7.554 1.00 96.00 81 ILE A N 1
ATOM 605 C CA . ILE A 1 81 ? -11.788 -1.335 8.133 1.00 96.00 81 ILE A CA 1
ATOM 606 C C . ILE A 1 81 ? -12.901 -0.860 9.067 1.00 96.00 81 ILE A C 1
ATOM 608 O O . ILE A 1 81 ? -12.628 -0.350 10.155 1.00 96.00 81 ILE A O 1
ATOM 612 N N . ASP A 1 82 ? -14.150 -1.035 8.650 1.00 96.19 82 ASP A N 1
ATOM 613 C CA . ASP A 1 82 ? -15.347 -0.703 9.420 1.00 96.19 82 ASP A CA 1
ATOM 614 C C . ASP A 1 82 ? -16.064 -1.980 9.875 1.00 96.19 82 ASP A C 1
ATOM 616 O O . ASP A 1 82 ? -16.944 -2.513 9.200 1.00 96.19 82 ASP A O 1
ATOM 620 N N . LEU A 1 83 ? -15.701 -2.461 11.066 1.00 94.62 83 LEU A N 1
ATOM 621 C CA . LEU A 1 83 ? -16.287 -3.663 11.668 1.00 94.62 83 LEU A CA 1
ATOM 622 C C . LEU A 1 83 ? -17.744 -3.476 12.131 1.00 94.62 83 LEU A C 1
ATOM 624 O O . LEU A 1 83 ? -18.359 -4.440 12.582 1.00 94.62 83 LEU A O 1
ATOM 628 N N . SER A 1 84 ? -18.312 -2.266 12.031 1.00 95.31 84 SER A N 1
ATOM 629 C CA . SER A 1 84 ? -19.733 -2.039 12.326 1.00 95.31 84 SER A CA 1
ATOM 630 C C . SER A 1 84 ? -20.652 -2.520 11.196 1.00 95.31 84 SER A C 1
ATOM 632 O O . SER A 1 84 ? -21.847 -2.737 11.415 1.00 95.31 84 SER A O 1
ATOM 634 N N . LYS A 1 85 ? -20.112 -2.727 9.985 1.00 93.50 85 LYS A N 1
ATOM 635 C CA . LYS A 1 85 ? -20.879 -3.210 8.831 1.00 93.50 85 LYS A CA 1
ATOM 636 C C . LYS A 1 85 ? -21.238 -4.686 8.988 1.00 93.50 85 LYS A C 1
ATOM 638 O O . LYS A 1 85 ? -20.388 -5.533 9.257 1.00 93.50 85 LYS A O 1
ATOM 643 N N . THR A 1 86 ? -22.508 -5.010 8.745 1.00 91.19 86 THR A N 1
ATOM 644 C CA . THR A 1 86 ? -23.038 -6.377 8.878 1.00 91.19 86 THR A CA 1
ATOM 645 C C . THR A 1 86 ? -22.502 -7.331 7.807 1.00 91.19 86 THR A C 1
ATOM 647 O O . THR A 1 86 ? -22.258 -8.499 8.096 1.00 91.19 86 THR A O 1
ATOM 650 N N . ASN A 1 87 ? -22.284 -6.853 6.576 1.00 87.94 87 ASN A N 1
ATOM 651 C CA . ASN A 1 87 ? -21.720 -7.671 5.504 1.00 87.94 87 ASN A CA 1
ATOM 652 C C . ASN A 1 87 ? -20.198 -7.545 5.481 1.00 87.94 87 ASN A C 1
ATOM 654 O O . ASN A 1 87 ? -19.673 -6.447 5.319 1.00 87.94 87 ASN A O 1
ATOM 658 N N . ALA A 1 88 ? -19.492 -8.676 5.510 1.00 84.06 88 ALA A N 1
ATOM 659 C CA . ALA A 1 88 ? -18.028 -8.706 5.454 1.00 84.06 88 ALA A CA 1
ATOM 660 C C . ALA A 1 88 ? -17.437 -7.991 4.220 1.00 84.06 88 ALA A C 1
ATOM 662 O O . ALA A 1 88 ? -16.360 -7.413 4.301 1.00 84.06 88 ALA A O 1
ATOM 663 N N . LYS A 1 89 ? -18.151 -7.988 3.086 1.00 82.31 89 LYS A N 1
ATOM 664 C CA . LYS A 1 89 ? -17.718 -7.301 1.856 1.00 82.31 89 LYS A CA 1
ATOM 665 C C . LYS A 1 89 ? -17.745 -5.775 1.965 1.00 82.31 89 LYS A C 1
ATOM 667 O O . LYS A 1 89 ? -17.004 -5.121 1.246 1.00 82.31 89 LYS A O 1
ATOM 672 N N . ASP A 1 90 ? -18.570 -5.236 2.859 1.00 88.69 90 ASP A N 1
ATOM 673 C CA . ASP A 1 90 ? -18.729 -3.793 3.055 1.00 88.69 90 ASP A CA 1
ATOM 674 C C . ASP A 1 90 ? -17.808 -3.271 4.172 1.00 88.69 90 ASP A C 1
ATOM 676 O O . ASP A 1 90 ? -17.682 -2.063 4.350 1.00 88.69 90 ASP A O 1
ATOM 680 N N . GLN A 1 91 ? -17.173 -4.171 4.938 1.00 91.50 91 GLN A N 1
ATOM 681 C CA . GLN A 1 91 ? -16.277 -3.816 6.045 1.00 91.50 91 GLN A CA 1
ATOM 682 C C . GLN A 1 91 ? -14.935 -3.262 5.567 1.00 91.50 91 GLN A C 1
ATOM 684 O O . GLN A 1 91 ? -14.233 -2.651 6.365 1.00 91.50 91 GLN A O 1
ATOM 689 N N . ILE A 1 92 ? -14.548 -3.502 4.312 1.00 91.81 92 ILE A N 1
ATOM 690 C CA . ILE A 1 92 ? -13.252 -3.084 3.780 1.00 91.81 92 ILE A CA 1
ATOM 691 C C . ILE A 1 92 ? -13.474 -2.143 2.601 1.00 91.81 92 ILE A C 1
ATOM 693 O O . ILE A 1 92 ? -14.101 -2.494 1.603 1.00 91.81 92 ILE A O 1
ATOM 697 N N . GLU A 1 93 ? -12.899 -0.953 2.698 1.00 92.06 93 GLU A N 1
ATOM 698 C CA . GLU A 1 93 ? -12.822 -0.001 1.597 1.00 92.06 93 GLU A CA 1
ATOM 699 C C . GLU A 1 93 ? -11.355 0.252 1.260 1.00 92.06 93 GLU A C 1
ATOM 701 O O . GLU A 1 93 ? -10.549 0.522 2.152 1.00 92.06 93 GLU A O 1
ATOM 706 N N . ILE A 1 94 ? -11.006 0.165 -0.026 1.00 92.25 94 ILE A N 1
ATOM 707 C CA . ILE A 1 94 ? -9.654 0.443 -0.513 1.00 92.25 94 ILE A CA 1
ATOM 708 C C . ILE A 1 94 ? -9.717 1.528 -1.579 1.00 92.25 94 ILE A C 1
ATOM 710 O O . ILE A 1 94 ? -10.391 1.367 -2.596 1.00 92.25 94 ILE A O 1
ATOM 714 N N . THR A 1 95 ? -8.983 2.618 -1.371 1.00 92.06 95 THR A N 1
ATOM 715 C CA . THR A 1 95 ? -8.907 3.741 -2.313 1.00 92.06 95 THR A CA 1
ATOM 716 C C . THR A 1 95 ? -7.464 4.163 -2.552 1.00 92.06 95 THR A C 1
ATOM 718 O O . THR A 1 95 ? -6.596 4.006 -1.694 1.00 92.06 95 THR A O 1
ATOM 721 N N . ALA A 1 96 ? -7.180 4.682 -3.746 1.00 91.38 96 ALA A N 1
ATOM 722 C CA . ALA A 1 96 ? -5.868 5.237 -4.049 1.00 91.38 96 ALA A CA 1
ATOM 723 C C . ALA A 1 96 ? -5.600 6.491 -3.205 1.00 91.38 96 ALA A C 1
ATOM 725 O O . ALA A 1 96 ? -6.510 7.248 -2.863 1.00 91.38 96 ALA A O 1
ATOM 726 N N . VAL A 1 97 ? -4.332 6.711 -2.879 1.00 91.38 97 VAL A N 1
ATOM 727 C CA . VAL A 1 97 ? -3.886 7.916 -2.177 1.00 91.38 97 VAL A CA 1
ATOM 728 C C . VAL A 1 97 ? -3.680 9.041 -3.181 1.00 91.38 97 VAL A C 1
ATOM 730 O O . VAL A 1 97 ? -3.081 8.838 -4.237 1.00 91.38 97 VAL A O 1
ATOM 733 N N . ASN A 1 98 ? -4.138 10.244 -2.838 1.00 84.75 98 ASN A N 1
ATOM 734 C CA . ASN A 1 98 ? -3.972 11.416 -3.691 1.00 84.75 98 ASN A CA 1
ATOM 735 C C . ASN A 1 98 ? -2.490 11.713 -3.966 1.00 84.75 98 ASN A C 1
ATOM 737 O O . ASN A 1 98 ? -1.648 11.656 -3.072 1.00 84.75 98 ASN A O 1
ATOM 741 N N . GLY A 1 99 ? -2.184 12.066 -5.217 1.00 75.06 99 GLY A N 1
ATOM 742 C CA . GLY A 1 99 ? -0.824 12.397 -5.653 1.00 75.06 99 GLY A CA 1
ATOM 743 C C . GLY A 1 99 ? 0.093 11.190 -5.880 1.00 75.06 99 GLY A C 1
ATOM 744 O O . GLY A 1 99 ? 1.236 11.382 -6.289 1.00 75.06 99 GLY A O 1
ATOM 745 N N . VAL A 1 100 ? -0.395 9.962 -5.666 1.00 80.38 100 VAL A N 1
ATOM 746 C CA . VAL A 1 100 ? 0.333 8.723 -5.971 1.00 80.38 100 VAL A CA 1
ATOM 747 C C . VAL A 1 100 ? -0.283 8.065 -7.200 1.00 80.38 100 VAL A C 1
ATOM 749 O O . VAL A 1 100 ? -1.499 7.903 -7.288 1.00 80.38 100 VAL A O 1
ATOM 752 N N . HIS A 1 101 ? 0.558 7.643 -8.147 1.00 82.00 101 HIS A N 1
ATOM 753 C CA . HIS A 1 101 ? 0.134 6.863 -9.313 1.00 82.00 101 HIS A CA 1
ATOM 754 C C . HIS A 1 101 ? -0.063 5.390 -8.933 1.00 82.00 101 HIS A C 1
ATOM 756 O O . HIS A 1 101 ? 0.602 4.495 -9.452 1.00 82.00 101 HIS A O 1
ATOM 762 N N . SER A 1 102 ? -0.961 5.144 -7.982 1.00 86.19 102 SER A N 1
ATOM 763 C CA . SER A 1 102 ? -1.273 3.801 -7.510 1.00 86.19 102 SER A CA 1
ATOM 764 C C . SER A 1 102 ? -2.095 3.047 -8.557 1.00 86.19 102 SER A C 1
ATOM 766 O O . SER A 1 102 ? -3.120 3.567 -9.010 1.00 86.19 102 SER A O 1
ATOM 768 N N . PRO A 1 103 ? -1.717 1.809 -8.919 1.00 85.75 103 PRO A N 1
ATOM 769 C CA . PRO A 1 103 ? -2.586 0.950 -9.711 1.00 85.75 103 PRO A CA 1
ATOM 770 C C . PRO A 1 103 ? -3.947 0.747 -9.033 1.00 85.75 103 PRO A C 1
ATOM 772 O O . PRO A 1 103 ? -4.052 0.695 -7.803 1.00 85.75 103 PRO A O 1
ATOM 775 N N . ALA A 1 104 ? -5.001 0.625 -9.838 1.00 85.62 104 ALA A N 1
ATOM 776 C CA . ALA A 1 104 ? -6.338 0.354 -9.328 1.00 85.62 104 ALA A CA 1
ATOM 777 C C . ALA A 1 104 ? -6.426 -1.070 -8.761 1.00 85.62 104 ALA A C 1
ATOM 779 O O . ALA A 1 104 ? -5.888 -2.017 -9.342 1.00 85.62 104 ALA A O 1
ATOM 780 N N . PHE A 1 105 ? -7.149 -1.220 -7.652 1.00 86.25 105 PHE A N 1
ATOM 781 C CA . PHE A 1 105 ? -7.575 -2.534 -7.191 1.00 86.25 105 PHE A CA 1
ATOM 782 C C . PHE A 1 105 ? -8.790 -2.993 -7.996 1.00 86.25 105 PHE A C 1
ATOM 784 O O . PHE A 1 105 ? -9.772 -2.263 -8.119 1.00 86.25 105 PHE A O 1
ATOM 791 N N . ALA A 1 106 ? -8.743 -4.222 -8.498 1.00 83.50 106 ALA A N 1
ATOM 792 C CA . ALA A 1 106 ? -9.931 -4.936 -8.940 1.00 83.50 106 ALA A CA 1
ATOM 793 C C . ALA A 1 106 ? -10.518 -5.704 -7.748 1.00 83.50 106 ALA A C 1
ATOM 795 O O . ALA A 1 106 ? -9.792 -6.408 -7.041 1.00 83.50 106 ALA A O 1
ATOM 796 N N . ALA A 1 107 ? -11.821 -5.541 -7.518 1.00 76.12 107 ALA A N 1
ATOM 797 C CA . ALA A 1 107 ? -12.571 -6.305 -6.530 1.00 76.12 107 ALA A CA 1
ATOM 798 C C . ALA A 1 107 ? -13.291 -7.458 -7.240 1.00 76.12 107 ALA A C 1
ATOM 800 O O . ALA A 1 107 ? -14.250 -7.237 -7.977 1.00 76.12 107 ALA A O 1
ATOM 801 N N . GLU A 1 108 ? -12.841 -8.690 -7.013 1.00 69.19 108 GLU A N 1
ATOM 802 C CA . GLU A 1 108 ? -13.433 -9.894 -7.604 1.00 69.19 108 GLU A CA 1
ATOM 803 C C . GLU A 1 108 ? -13.661 -10.957 -6.528 1.00 69.19 108 GLU A C 1
ATOM 805 O O . GLU A 1 108 ? -12.787 -11.232 -5.709 1.00 69.19 108 GLU A O 1
ATOM 810 N N . ASN A 1 109 ? -14.850 -11.571 -6.515 1.00 63.75 109 ASN A N 1
ATOM 811 C CA . ASN A 1 109 ? -15.199 -12.694 -5.631 1.00 63.75 109 ASN A CA 1
ATOM 812 C C . ASN A 1 109 ? -14.886 -12.485 -4.130 1.00 63.75 109 ASN A C 1
ATOM 814 O O . ASN A 1 109 ? -14.649 -13.445 -3.402 1.00 63.75 109 ASN A O 1
ATOM 818 N N . GLY A 1 110 ? -14.923 -11.237 -3.645 1.00 66.38 110 GLY A N 1
ATOM 819 C CA . GLY A 1 110 ? -14.630 -10.901 -2.245 1.00 66.38 110 GLY A CA 1
ATOM 820 C C . GLY A 1 110 ? -13.140 -10.769 -1.908 1.00 66.38 110 GLY A C 1
ATOM 821 O O . GLY A 1 110 ? -12.807 -10.671 -0.732 1.00 66.38 110 GLY A O 1
ATOM 822 N N . GLY A 1 111 ? -12.257 -10.761 -2.910 1.00 76.44 111 GLY A N 1
ATOM 823 C CA . GLY A 1 111 ? -10.845 -10.408 -2.777 1.00 76.44 111 GLY A CA 1
ATOM 824 C C . GLY A 1 111 ? -10.496 -9.121 -3.528 1.00 76.44 111 GLY A C 1
ATOM 825 O O . GLY A 1 111 ? -11.217 -8.699 -4.432 1.00 76.44 111 GLY A O 1
ATOM 826 N N . TYR A 1 112 ? -9.364 -8.521 -3.159 1.00 87.44 112 TYR A N 1
ATOM 827 C CA . TYR A 1 112 ? -8.779 -7.370 -3.846 1.00 87.44 112 TYR A CA 1
ATOM 828 C C . TYR A 1 112 ? -7.500 -7.806 -4.557 1.00 87.44 112 TYR A C 1
ATOM 830 O O . TYR A 1 112 ? -6.640 -8.449 -3.954 1.00 87.44 112 TYR A O 1
ATOM 838 N N . SER A 1 113 ? -7.363 -7.443 -5.827 1.00 90.31 113 SER A N 1
ATOM 839 C CA . SER A 1 113 ? -6.154 -7.692 -6.614 1.00 90.31 113 SER A CA 1
ATOM 840 C C . SER A 1 113 ? -5.614 -6.400 -7.204 1.00 90.31 113 SER A C 1
ATOM 842 O O . SER A 1 113 ? -6.389 -5.569 -7.670 1.00 90.31 113 SER A O 1
ATOM 844 N N . VAL A 1 114 ? -4.294 -6.257 -7.216 1.00 91.12 114 VAL A N 1
ATOM 845 C CA . VAL A 1 114 ? -3.577 -5.129 -7.813 1.00 91.12 114 VAL A CA 1
ATOM 846 C C . VAL A 1 114 ? -2.659 -5.657 -8.913 1.00 91.12 114 VAL A C 1
ATOM 848 O O . VAL A 1 114 ? -2.059 -6.721 -8.764 1.00 91.12 114 VAL A O 1
ATOM 851 N N . ALA A 1 115 ? -2.596 -4.950 -10.041 1.00 90.06 115 ALA A N 1
ATOM 852 C CA . ALA A 1 115 ? -1.782 -5.349 -11.184 1.00 90.06 115 ALA A CA 1
ATOM 853 C C . ALA A 1 115 ? -0.418 -4.645 -11.171 1.00 90.06 115 ALA A C 1
ATOM 855 O O . ALA A 1 115 ? -0.350 -3.423 -11.041 1.00 90.06 115 ALA A O 1
ATOM 856 N N . ASN A 1 116 ? 0.653 -5.408 -11.405 1.00 90.12 116 ASN A N 1
ATOM 857 C CA . ASN A 1 116 ? 1.981 -4.867 -11.687 1.00 90.12 116 ASN A CA 1
ATOM 858 C C . ASN A 1 116 ? 2.228 -4.841 -13.198 1.00 90.12 116 ASN A C 1
ATOM 860 O O . ASN A 1 116 ? 1.806 -5.735 -13.933 1.00 90.12 116 ASN A O 1
ATOM 864 N N . THR A 1 117 ? 2.963 -3.830 -13.658 1.00 89.06 117 THR A N 1
ATOM 865 C CA . THR A 1 117 ? 3.314 -3.679 -15.077 1.00 89.06 117 THR A CA 1
ATOM 866 C C . THR A 1 117 ? 4.689 -4.296 -15.347 1.00 89.06 117 THR A C 1
ATOM 868 O O . THR A 1 117 ? 5.632 -3.919 -14.651 1.00 89.06 117 THR A O 1
ATOM 871 N N . PRO A 1 118 ? 4.846 -5.217 -16.319 1.00 89.44 118 PRO A N 1
ATOM 872 C CA . PRO A 1 118 ? 6.151 -5.775 -16.672 1.00 89.44 118 PRO A CA 1
ATOM 873 C C . PRO A 1 118 ? 7.135 -4.697 -17.139 1.00 89.44 118 PRO A C 1
ATOM 875 O O . PRO A 1 118 ? 6.762 -3.770 -17.860 1.00 89.44 118 PRO A O 1
ATOM 878 N N . GLU A 1 119 ? 8.401 -4.836 -16.765 1.00 88.50 119 GLU A N 1
ATOM 879 C CA . GLU A 1 119 ? 9.479 -3.974 -17.234 1.00 88.50 119 GLU A CA 1
ATOM 880 C C . GLU A 1 119 ? 9.738 -4.230 -18.724 1.00 88.50 119 GLU A C 1
ATOM 882 O O . GLU A 1 119 ? 10.057 -5.344 -19.152 1.00 88.50 119 GLU A O 1
ATOM 887 N N . GLN A 1 120 ? 9.592 -3.191 -19.546 1.00 80.19 120 GLN A N 1
ATOM 888 C CA . GLN A 1 120 ? 9.879 -3.301 -20.970 1.00 80.19 120 GLN A CA 1
ATOM 889 C C . GLN A 1 120 ? 11.388 -3.249 -21.196 1.00 80.19 120 GLN A C 1
ATOM 891 O O . GLN A 1 120 ? 12.013 -2.195 -21.092 1.00 80.19 120 GLN A O 1
ATOM 896 N N . LYS A 1 121 ? 11.980 -4.382 -21.586 1.00 72.75 121 LYS A N 1
ATOM 897 C CA . LYS A 1 121 ? 13.324 -4.390 -22.171 1.00 72.75 121 LYS A CA 1
ATOM 898 C C . LYS A 1 121 ? 13.235 -3.791 -23.564 1.00 72.75 121 LYS A C 1
ATOM 900 O O . LYS A 1 121 ? 13.004 -4.509 -24.536 1.00 72.75 121 LYS A O 1
ATOM 905 N N . ILE A 1 122 ? 13.378 -2.474 -23.663 1.00 70.75 122 ILE A N 1
ATOM 906 C CA . ILE A 1 122 ? 13.437 -1.839 -24.974 1.00 70.75 122 ILE A CA 1
ATOM 907 C C . ILE A 1 122 ? 14.702 -2.361 -25.667 1.00 70.75 122 ILE A C 1
ATOM 909 O O . ILE A 1 122 ? 15.799 -2.224 -25.113 1.00 70.75 122 ILE A O 1
ATOM 913 N N . PRO A 1 123 ? 14.587 -2.999 -26.847 1.00 69.75 123 PRO A N 1
ATOM 914 C CA . PRO A 1 123 ? 15.768 -3.379 -27.596 1.00 69.75 123 PRO A CA 1
ATOM 915 C C . PRO A 1 123 ? 16.532 -2.099 -27.917 1.00 69.75 123 PRO A C 1
ATOM 917 O O . PRO A 1 123 ? 15.950 -1.131 -28.403 1.00 69.75 123 PRO A O 1
ATOM 920 N N . ALA A 1 124 ? 17.840 -2.088 -27.672 1.00 66.50 124 ALA A N 1
ATOM 921 C CA . ALA A 1 124 ? 18.689 -1.043 -28.214 1.00 66.50 124 ALA A CA 1
ATOM 922 C C . ALA A 1 124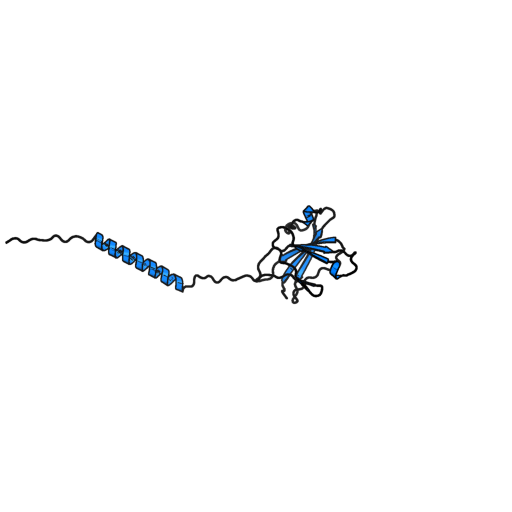 ? 18.582 -1.109 -29.746 1.00 66.50 124 ALA A C 1
ATOM 924 O O . ALA A 1 124 ? 19.249 -1.918 -30.394 1.00 66.50 124 ALA A O 1
ATOM 925 N N . THR A 1 125 ? 17.717 -0.292 -30.350 1.00 69.75 125 THR A N 1
ATOM 926 C CA . THR A 1 125 ? 17.616 -0.147 -31.805 1.00 69.75 125 THR A CA 1
ATOM 927 C C . THR A 1 125 ? 18.764 0.735 -32.282 1.00 69.75 125 THR A C 1
ATOM 929 O O . THR A 1 125 ? 18.595 1.871 -32.706 1.00 69.75 125 THR A O 1
ATOM 932 N N . GLY A 1 126 ? 19.959 0.168 -32.160 1.00 63.25 126 GLY A N 1
ATOM 933 C CA . GLY A 1 126 ? 21.231 0.606 -32.713 1.00 63.25 126 GLY A CA 1
ATOM 934 C C . GLY A 1 126 ? 21.977 -0.640 -33.177 1.00 63.25 126 GLY A C 1
ATOM 935 O O . GLY A 1 126 ? 23.087 -0.923 -32.737 1.00 63.25 126 GLY A O 1
ATOM 936 N N . GLY A 1 127 ? 21.307 -1.470 -33.983 1.00 68.88 127 GLY A N 1
ATOM 937 C CA . GLY A 1 127 ? 21.888 -2.701 -34.503 1.00 68.88 127 GLY A CA 1
ATOM 938 C C . GLY A 1 127 ? 23.130 -2.408 -35.345 1.00 68.88 127 GLY A C 1
ATOM 939 O O . GLY A 1 127 ? 23.203 -1.392 -36.037 1.00 68.88 127 GLY A O 1
ATOM 940 N N . ARG A 1 128 ? 24.094 -3.335 -35.333 1.00 64.19 128 ARG A N 1
ATOM 941 C CA . ARG A 1 128 ? 25.371 -3.253 -36.072 1.00 64.19 128 ARG A CA 1
ATOM 942 C C . ARG A 1 128 ? 25.229 -2.883 -37.563 1.00 64.19 128 ARG A C 1
ATOM 944 O O . ARG A 1 128 ? 26.177 -2.365 -38.137 1.00 64.19 128 ARG A O 1
ATOM 951 N N . GLY A 1 129 ? 24.062 -3.102 -38.178 1.00 61.38 129 GLY A N 1
ATOM 952 C CA . GLY A 1 129 ? 23.778 -2.723 -39.568 1.00 61.38 129 GLY A CA 1
ATOM 953 C C . GLY A 1 129 ? 23.635 -1.215 -39.821 1.00 61.38 129 GLY A C 1
ATOM 954 O O . GLY A 1 129 ? 23.997 -0.758 -40.900 1.00 61.38 129 GLY A O 1
ATOM 955 N N . LEU A 1 130 ? 23.177 -0.417 -38.845 1.00 66.50 130 LEU A N 1
ATOM 956 C CA . LEU A 1 130 ? 23.010 1.034 -39.029 1.00 66.50 130 LEU A CA 1
ATOM 957 C C . LEU A 1 130 ? 24.364 1.762 -39.115 1.00 66.50 130 LEU A C 1
ATOM 959 O O . LEU A 1 130 ? 24.504 2.724 -39.866 1.00 66.50 130 LEU A O 1
ATOM 963 N N . MET A 1 131 ? 25.380 1.255 -38.405 1.00 66.75 131 MET A N 1
ATOM 964 C CA . MET A 1 131 ? 26.739 1.815 -38.417 1.00 66.75 131 MET A CA 1
ATOM 965 C C . MET A 1 131 ? 27.413 1.720 -39.793 1.00 66.75 131 MET A C 1
ATOM 967 O O . MET A 1 131 ? 28.191 2.596 -40.158 1.00 66.75 131 MET A O 1
ATOM 971 N N . ALA A 1 132 ? 27.114 0.686 -40.587 1.00 69.31 132 ALA A N 1
ATOM 972 C CA . ALA A 1 132 ? 27.684 0.561 -41.927 1.00 69.31 132 ALA A CA 1
ATOM 973 C C . ALA A 1 132 ? 27.200 1.695 -42.848 1.00 69.31 132 ALA A C 1
ATOM 975 O O . ALA A 1 132 ? 28.002 2.296 -43.561 1.00 69.31 132 ALA A O 1
ATOM 976 N N . TYR A 1 133 ? 25.910 2.040 -42.791 1.00 76.38 133 TYR A N 1
ATOM 977 C CA . TYR A 1 133 ? 25.336 3.094 -43.630 1.00 76.38 133 TYR A CA 1
ATOM 978 C C . TYR A 1 133 ? 25.788 4.499 -43.225 1.00 76.38 133 TYR A C 1
ATOM 980 O O . TYR A 1 133 ? 26.035 5.321 -44.105 1.00 76.38 133 TYR A O 1
ATOM 988 N N . THR A 1 134 ? 25.949 4.787 -41.929 1.00 77.88 134 THR A N 1
ATOM 989 C CA . THR A 1 134 ? 26.474 6.091 -41.483 1.00 77.88 134 THR A CA 1
ATOM 990 C C . THR A 1 134 ? 27.932 6.280 -41.900 1.00 77.88 134 THR A C 1
ATOM 992 O O . THR A 1 134 ? 28.285 7.348 -42.395 1.00 77.88 134 THR A O 1
ATOM 995 N N . ILE A 1 135 ? 28.766 5.238 -41.795 1.00 80.62 135 ILE A N 1
ATOM 996 C CA . ILE A 1 135 ? 30.163 5.280 -42.252 1.00 80.62 135 ILE A CA 1
ATOM 997 C C . ILE A 1 135 ? 30.235 5.453 -43.773 1.00 80.62 135 ILE A C 1
ATOM 999 O O . ILE A 1 135 ? 30.949 6.334 -44.248 1.00 80.62 135 ILE A O 1
ATOM 1003 N N . ILE A 1 136 ? 29.470 4.670 -44.545 1.00 79.19 136 ILE A N 1
ATOM 1004 C CA . ILE A 1 136 ? 29.416 4.815 -46.009 1.00 79.19 136 ILE A CA 1
ATOM 1005 C C . ILE A 1 136 ? 28.933 6.221 -46.393 1.00 79.19 136 ILE A C 1
ATOM 1007 O O . ILE A 1 136 ? 29.525 6.849 -47.267 1.00 79.19 136 ILE A O 1
ATOM 1011 N N . GLY A 1 137 ? 27.913 6.753 -45.714 1.00 75.06 137 GLY A N 1
ATOM 1012 C CA . GLY A 1 137 ? 27.415 8.109 -45.943 1.00 75.06 137 GLY A CA 1
ATOM 1013 C C . GLY A 1 137 ? 28.481 9.184 -45.712 1.00 75.06 137 GLY A C 1
ATOM 1014 O O . GLY A 1 137 ? 28.685 10.039 -46.573 1.00 75.06 137 GLY A O 1
ATOM 1015 N N . ILE A 1 138 ? 29.216 9.109 -44.598 1.00 84.88 138 ILE A N 1
ATOM 1016 C CA . ILE A 1 138 ? 30.319 10.037 -44.295 1.00 84.88 138 ILE A CA 1
ATOM 1017 C C . ILE A 1 138 ? 31.433 9.927 -45.348 1.00 84.88 138 ILE A C 1
ATOM 1019 O O . ILE A 1 138 ? 31.942 10.950 -45.811 1.00 84.88 138 ILE A O 1
ATOM 1023 N N . LEU A 1 139 ? 31.779 8.710 -45.780 1.00 81.38 139 LEU A N 1
ATOM 1024 C CA . LEU A 1 139 ? 32.785 8.486 -46.824 1.00 81.38 139 LEU A CA 1
ATOM 1025 C C . LEU A 1 139 ? 32.363 9.083 -48.175 1.00 81.38 139 LEU A C 1
ATOM 1027 O O . LEU A 1 139 ? 33.179 9.727 -48.835 1.00 81.38 139 LEU A O 1
ATOM 1031 N N . LEU A 1 140 ? 31.096 8.921 -48.576 1.00 87.75 140 LEU A N 1
ATOM 1032 C CA . LEU A 1 140 ? 30.569 9.489 -49.822 1.00 87.75 140 LEU A CA 1
ATOM 1033 C C . LEU A 1 140 ? 30.595 11.024 -49.807 1.00 87.75 140 LEU A C 1
ATOM 1035 O O . LEU A 1 140 ? 31.013 11.640 -50.791 1.00 87.75 140 LEU A O 1
ATOM 1039 N N . ILE A 1 141 ? 30.211 11.645 -48.688 1.00 86.50 141 ILE A N 1
ATOM 1040 C CA . ILE A 1 141 ? 30.250 13.107 -48.530 1.00 86.50 141 ILE A CA 1
ATOM 1041 C C . ILE A 1 141 ? 31.699 13.618 -48.594 1.00 86.50 141 ILE A C 1
ATOM 1043 O O . ILE A 1 141 ? 31.988 14.570 -49.324 1.00 86.50 141 ILE A O 1
ATOM 1047 N N . GLY A 1 142 ? 32.629 12.964 -47.888 1.00 81.19 142 GLY A N 1
ATOM 1048 C CA . GLY A 1 142 ? 34.047 13.332 -47.894 1.00 81.19 142 GLY A CA 1
ATOM 1049 C C . GLY A 1 142 ? 34.697 13.212 -49.276 1.00 81.19 142 GLY A C 1
ATOM 1050 O O . GLY A 1 142 ? 35.410 14.120 -49.706 1.00 81.19 142 GLY A O 1
ATOM 1051 N N . ALA A 1 143 ? 34.408 12.136 -50.013 1.00 83.75 143 ALA A N 1
ATOM 1052 C CA . ALA A 1 143 ? 34.902 11.953 -51.378 1.00 83.75 143 ALA A CA 1
ATOM 1053 C C . ALA A 1 143 ? 34.387 13.048 -52.328 1.00 83.75 143 ALA A C 1
ATOM 1055 O O . ALA A 1 143 ? 35.158 13.590 -53.124 1.00 83.75 143 ALA A O 1
ATOM 1056 N N . GLY A 1 144 ? 33.108 13.423 -52.210 1.00 79.69 144 GLY A N 1
ATOM 1057 C CA . GLY A 1 144 ? 32.522 14.526 -52.973 1.00 79.69 144 GLY A CA 1
ATOM 1058 C C . GLY A 1 144 ? 33.228 15.859 -52.714 1.00 79.69 144 GLY A C 1
ATOM 1059 O O . GLY A 1 144 ? 33.649 16.524 -53.662 1.00 79.69 144 GLY A O 1
ATOM 1060 N N . ALA A 1 145 ? 33.429 16.215 -51.442 1.00 82.06 145 ALA A N 1
ATOM 1061 C CA . ALA A 1 145 ? 34.142 17.432 -51.049 1.00 82.06 145 ALA A CA 1
ATOM 1062 C C . ALA A 1 145 ? 35.615 17.434 -51.505 1.00 82.06 145 ALA A C 1
ATOM 1064 O O . ALA A 1 145 ? 36.133 18.458 -51.947 1.00 82.06 145 ALA A O 1
ATOM 1065 N N . GLY A 1 146 ? 36.295 16.286 -51.461 1.00 80.12 146 GLY A N 1
ATOM 1066 C CA . GLY A 1 146 ? 37.670 16.161 -51.952 1.00 80.12 146 GLY A CA 1
ATOM 1067 C C . GLY A 1 146 ? 37.787 16.356 -53.468 1.00 80.12 146 GLY A C 1
ATOM 1068 O O . GLY A 1 146 ? 38.709 17.024 -53.941 1.00 80.12 146 GLY A O 1
ATOM 1069 N N . LEU A 1 147 ? 36.839 15.820 -54.245 1.00 78.56 147 LEU A N 1
ATOM 1070 C CA . LEU A 1 147 ? 36.808 15.989 -55.702 1.00 78.56 147 LEU A CA 1
ATOM 1071 C C . LEU A 1 147 ? 36.560 17.446 -56.109 1.00 78.56 147 LEU A C 1
ATOM 1073 O O . LEU A 1 147 ? 37.206 17.932 -57.044 1.00 78.56 147 LEU A O 1
ATOM 1077 N N . THR A 1 148 ? 35.657 18.152 -55.421 1.00 79.25 148 THR A N 1
ATOM 1078 C CA . THR A 1 148 ? 35.413 19.579 -55.681 1.00 79.25 148 THR A CA 1
ATOM 1079 C C . THR A 1 148 ? 36.614 20.428 -55.274 1.00 79.25 148 THR A C 1
ATOM 1081 O O . THR A 1 148 ? 37.046 21.270 -56.061 1.00 79.25 148 THR A O 1
ATOM 1084 N N . TRP A 1 149 ? 37.234 20.148 -54.124 1.00 76.00 149 TRP A N 1
ATOM 1085 C CA . TRP A 1 149 ? 38.456 20.827 -53.689 1.00 76.00 149 TRP A CA 1
ATOM 1086 C C . TRP A 1 149 ? 39.584 20.658 -54.719 1.00 76.00 149 TRP A C 1
ATOM 1088 O O . TRP A 1 149 ? 40.163 21.649 -55.179 1.00 76.00 149 TRP A O 1
ATOM 1098 N N . ARG A 1 150 ? 39.843 19.424 -55.170 1.00 75.44 150 ARG A N 1
ATOM 1099 C CA . ARG A 1 150 ? 40.905 19.134 -56.146 1.00 75.44 150 ARG A CA 1
ATOM 1100 C C . ARG A 1 150 ? 40.698 19.845 -57.484 1.00 75.44 150 ARG A C 1
ATOM 1102 O O . ARG A 1 150 ? 41.677 20.262 -58.090 1.00 75.44 150 ARG A O 1
ATOM 1109 N N . LYS A 1 151 ? 39.450 20.004 -57.943 1.00 75.81 151 LYS A N 1
ATOM 1110 C CA . LYS A 1 151 ? 39.146 20.771 -59.165 1.00 75.81 151 LYS A CA 1
ATOM 1111 C C . LYS A 1 151 ? 39.432 22.263 -59.007 1.00 75.81 151 LYS A C 1
ATOM 1113 O O . LYS A 1 151 ? 39.966 22.863 -59.929 1.00 75.81 151 LYS A O 1
ATOM 1118 N N . ILE A 1 152 ? 39.088 22.848 -57.860 1.00 75.44 152 ILE A N 1
ATOM 1119 C CA . ILE A 1 152 ? 39.277 24.286 -57.608 1.00 75.44 152 ILE A CA 1
ATOM 1120 C C . ILE A 1 152 ? 40.769 24.644 -57.507 1.00 75.44 152 ILE A C 1
ATOM 1122 O O . ILE A 1 152 ? 41.160 25.738 -57.892 1.00 75.44 152 ILE A O 1
ATOM 1126 N N . HIS A 1 153 ? 41.603 23.719 -57.022 1.00 74.81 153 HIS A N 1
ATOM 1127 C CA . HIS A 1 153 ? 43.032 23.955 -56.769 1.00 74.81 153 HIS A CA 1
ATOM 1128 C C . HIS A 1 153 ? 43.958 23.244 -57.772 1.00 74.81 153 HIS A C 1
ATOM 1130 O O . HIS A 1 153 ? 45.145 23.072 -57.499 1.00 74.81 153 HIS A O 1
ATOM 1136 N N . ALA A 1 154 ? 43.441 22.797 -58.921 1.00 72.44 154 ALA A N 1
ATOM 1137 C CA . ALA A 1 154 ? 44.284 22.219 -59.961 1.00 72.44 154 ALA A CA 1
ATOM 1138 C C . ALA A 1 154 ? 45.171 23.319 -60.586 1.00 72.44 154 ALA A C 1
ATOM 1140 O O . ALA A 1 154 ? 44.647 24.370 -60.963 1.00 72.44 154 ALA A O 1
ATOM 1141 N N . PRO A 1 155 ? 46.495 23.108 -60.710 1.00 66.75 155 PRO A N 1
ATOM 1142 C CA . PRO A 1 155 ? 47.384 24.092 -61.317 1.00 66.75 155 PRO A CA 1
ATOM 1143 C C . PRO A 1 155 ? 47.027 24.278 -62.796 1.00 66.75 155 PRO A C 1
ATOM 1145 O O . PRO A 1 155 ? 46.883 23.306 -63.539 1.00 66.75 155 PRO A O 1
ATOM 1148 N N . THR A 1 156 ? 46.883 25.527 -63.232 1.00 66.69 156 THR A N 1
ATOM 1149 C CA . THR A 1 156 ? 46.659 25.858 -64.640 1.00 66.69 156 THR A CA 1
ATOM 1150 C C . THR A 1 156 ? 47.953 25.639 -65.425 1.00 66.69 156 THR A C 1
ATOM 1152 O O . THR A 1 156 ? 48.988 26.233 -65.129 1.00 66.69 156 THR A O 1
ATOM 1155 N N . THR A 1 157 ? 47.923 24.765 -66.432 1.00 56.81 157 THR A N 1
ATOM 1156 C CA . THR A 1 157 ? 49.043 24.612 -67.372 1.00 56.81 157 THR A CA 1
ATOM 1157 C C . THR A 1 157 ? 49.165 25.871 -68.233 1.00 56.81 157 THR A C 1
ATOM 1159 O O . THR A 1 157 ? 48.165 26.274 -68.833 1.00 56.81 157 THR A O 1
ATOM 1162 N N . PRO A 1 158 ? 50.348 26.506 -68.326 1.00 55.38 158 PRO A N 1
ATOM 1163 C CA . PRO A 1 158 ? 50.531 27.650 -69.206 1.00 55.38 158 PRO A CA 1
ATOM 1164 C C . PRO A 1 158 ? 50.468 27.197 -70.671 1.00 55.38 158 PRO A C 1
ATOM 1166 O O . PRO A 1 158 ? 51.170 26.271 -71.074 1.00 55.38 158 PRO A O 1
ATOM 1169 N N . ASN A 1 159 ? 49.630 27.858 -71.473 1.00 58.12 159 ASN A N 1
ATOM 1170 C CA . ASN A 1 159 ? 49.593 27.654 -72.920 1.00 58.12 159 ASN A CA 1
ATOM 1171 C C . ASN A 1 159 ? 50.840 28.276 -73.559 1.00 58.12 159 ASN A C 1
ATOM 1173 O O . ASN A 1 159 ? 51.098 29.468 -73.392 1.00 58.12 159 ASN A O 1
ATOM 1177 N N . THR A 1 160 ? 51.591 27.485 -74.323 1.00 54.59 160 THR A N 1
ATOM 1178 C CA . THR A 1 160 ? 52.661 27.989 -75.189 1.00 54.59 160 THR A CA 1
ATOM 1179 C C . THR A 1 160 ? 52.081 28.262 -76.571 1.00 54.59 160 THR A C 1
ATOM 1181 O O . THR A 1 160 ? 51.812 27.338 -77.335 1.00 54.59 160 THR A O 1
ATOM 1184 N N . THR A 1 161 ? 51.869 29.533 -76.898 1.00 55.03 161 THR A N 1
ATOM 1185 C CA . THR A 1 161 ? 51.531 29.950 -78.261 1.00 55.03 161 THR A CA 1
ATOM 1186 C C . THR A 1 161 ? 52.824 30.014 -79.070 1.00 55.03 161 THR A C 1
ATOM 1188 O O . THR A 1 161 ? 53.700 30.818 -78.760 1.00 55.03 161 THR A O 1
ATOM 1191 N N . ILE A 1 162 ? 52.968 29.162 -80.086 1.00 50.09 162 ILE A N 1
ATOM 1192 C CA . ILE A 1 162 ? 54.055 29.275 -81.065 1.00 50.09 162 ILE A CA 1
ATOM 1193 C C . ILE A 1 162 ? 53.515 30.100 -82.235 1.00 50.09 162 ILE A C 1
ATOM 1195 O O . ILE A 1 162 ? 52.583 29.663 -82.908 1.00 50.09 162 ILE A O 1
ATOM 1199 N N . SER A 1 163 ? 54.079 31.288 -82.455 1.00 55.84 163 SER A N 1
ATOM 1200 C CA . SER A 1 163 ? 53.870 32.057 -83.688 1.00 55.84 163 SER A CA 1
ATOM 1201 C C . SER A 1 163 ? 54.960 31.713 -84.702 1.00 55.84 163 SER A C 1
ATOM 1203 O O . SER A 1 163 ? 56.117 31.539 -84.316 1.00 55.84 163 SER A O 1
ATOM 1205 N N . ALA A 1 164 ? 54.558 31.601 -85.971 1.00 55.81 164 ALA A N 1
ATOM 1206 C CA . ALA A 1 164 ? 55.434 31.436 -87.132 1.00 55.81 164 ALA A CA 1
ATOM 1207 C C . ALA A 1 164 ? 56.064 32.766 -87.569 1.00 55.81 164 ALA A C 1
ATOM 1209 O O . ALA A 1 164 ? 55.419 33.818 -87.341 1.00 55.81 164 ALA A O 1
#

Foldseek 3Di:
DDWFFKKWKKFFDPPQDPVNLQDDDDPVCQDDPGIHTPDMFTQDPVRDTDDPDDDFHKMKMWRPDDDPQFDDQRWIWIWGAQPVDPDPLVRIDIGGHPPGPHADWDQDPSDTDGDTHGHDPDPPPPDPVVVVVVVVVVVVVVVVVVVVVCVVPPDDDDDDDDDD

Radius of gyration: 33.56 Å; chains: 1; bounding box: 78×51×104 Å

Sequence (164 aa):
PLQGATFTLYQATDACDSACKAAPVDTSNPSSKEWTSKGSSTSDADGKVRFTELPGGHYRLVETKVPEGYVQVHGQWNVVIDLSKTNAKDQIEITAVNGVHSPAFAAENGGYSVANTPEQKIPATGGRGLMAYTIIGILLIGAGAGLTWRKIHAPTTPNTTISA

Secondary structure (DSSP, 8-state):
-----EEEEEEEPTT--HHHHHSPP-TTSSB-SSEEEEEEEE--TT------SPPSEEEEEEEEEPPTTB-----EEEEEE-TT-SSGGGSEEEEEPTTS-PPPEEEETTEEEEPPPBP--------HHHHHHHHHHHHHHHHHHHHHHHHHTPPPPPP-----

pLDDT: mean 84.95, std 11.49, range [50.09, 97.75]